Protein AF-T0YTY8-F1 (afdb_monomer)

Radius of gyration: 17.72 Å; Cα contacts (8 Å, |Δi|>4): 320; chains: 1; bounding box: 42×43×44 Å

pLDDT: mean 86.32, std 13.35, range [50.62, 98.44]

Secondary structure (DSSP, 8-state):
--HHHH----EEEEEEEETTEEEEEEEEEETTEEEEEEEEE-SS-EEE---SSBEEEEEEETTEEEEEEE-SS-EEEEEEETTSPPEEEEEESEEEEEEEETTEEEEEEEPPPPSSSPP--SSGGGG-BTTBS--S-EEEEEESSS-EEEEES---

Structure (mmCIF, N/CA/C/O backbone):
data_AF-T0YTY8-F1
#
_entry.id   AF-T0YTY8-F1
#
loop_
_atom_site.group_PDB
_atom_site.id
_atom_site.type_symbol
_atom_site.label_atom_id
_atom_site.label_alt_id
_atom_site.label_comp_id
_atom_site.label_asym_id
_atom_site.label_entity_id
_atom_site.label_seq_id
_atom_site.pdbx_PDB_ins_code
_atom_site.Cartn_x
_atom_site.Cartn_y
_atom_site.Cartn_z
_atom_site.occupancy
_atom_site.B_iso_or_equiv
_atom_site.auth_seq_id
_atom_site.auth_comp_id
_atom_site.auth_asym_id
_atom_site.auth_atom_id
_atom_site.pdbx_PDB_model_num
ATOM 1 N N . MET A 1 1 ? 3.440 27.183 16.408 1.00 56.91 1 MET A N 1
ATOM 2 C CA . MET A 1 1 ? 2.335 26.210 16.304 1.00 56.91 1 MET A CA 1
ATOM 3 C C . MET A 1 1 ? 2.847 24.991 15.576 1.00 56.91 1 MET A C 1
ATOM 5 O O . MET A 1 1 ? 3.436 25.158 14.512 1.00 56.91 1 MET A O 1
ATOM 9 N N . LYS A 1 2 ? 2.688 23.800 16.156 1.00 62.88 2 LYS A N 1
ATOM 10 C CA . LYS A 1 2 ? 2.964 22.548 15.435 1.00 62.88 2 LYS A CA 1
ATOM 11 C C . LYS A 1 2 ? 1.812 22.261 14.468 1.00 62.88 2 LYS A C 1
ATOM 13 O O . LYS A 1 2 ? 0.681 22.652 14.742 1.00 62.88 2 LYS A O 1
ATOM 18 N N . ALA A 1 3 ? 2.085 21.597 13.344 1.00 66.44 3 ALA A N 1
ATOM 19 C CA . ALA A 1 3 ? 1.051 21.286 12.351 1.00 66.44 3 ALA A CA 1
ATOM 20 C C . ALA A 1 3 ? -0.106 20.465 12.957 1.00 66.44 3 ALA A C 1
ATOM 22 O O . ALA A 1 3 ? -1.266 20.731 12.662 1.00 66.44 3 ALA A O 1
ATOM 23 N N . GLU A 1 4 ? 0.216 19.544 13.867 1.00 66.50 4 GLU A N 1
ATOM 24 C CA . GLU A 1 4 ? -0.732 18.728 14.639 1.00 66.50 4 GLU A CA 1
ATOM 25 C C . GLU A 1 4 ? -1.725 19.553 15.486 1.00 66.50 4 GLU A C 1
ATOM 27 O O . GLU A 1 4 ? -2.901 19.211 15.564 1.00 66.50 4 GLU A O 1
ATOM 32 N N . GLU A 1 5 ? -1.286 20.676 16.065 1.00 61.66 5 GLU A N 1
ATOM 33 C CA . GLU A 1 5 ? -2.136 21.569 16.875 1.00 61.66 5 GLU A CA 1
ATOM 34 C C . GLU A 1 5 ? -3.086 22.409 16.008 1.00 61.66 5 GLU A C 1
ATOM 36 O O . GLU A 1 5 ? -4.145 22.827 16.469 1.00 61.66 5 GLU A O 1
ATOM 41 N N . ALA A 1 6 ? -2.706 22.665 14.753 1.00 62.94 6 ALA A N 1
ATOM 42 C CA . ALA A 1 6 ? -3.499 23.441 13.804 1.00 62.94 6 ALA A CA 1
ATOM 43 C C . ALA A 1 6 ? -4.468 22.570 12.982 1.00 62.94 6 ALA A C 1
ATOM 45 O O . ALA A 1 6 ? -5.514 23.056 12.556 1.00 62.94 6 ALA A O 1
ATOM 46 N N . TYR A 1 7 ? -4.132 21.293 12.764 1.00 68.94 7 TYR A N 1
ATOM 47 C CA . TYR A 1 7 ? -4.864 20.370 11.894 1.00 68.94 7 TYR A CA 1
ATOM 48 C C . TYR A 1 7 ? -4.947 18.968 12.521 1.00 68.94 7 TYR A C 1
ATOM 50 O O . TYR A 1 7 ? -4.265 18.035 12.103 1.00 68.94 7 TYR A O 1
ATOM 58 N N . SER 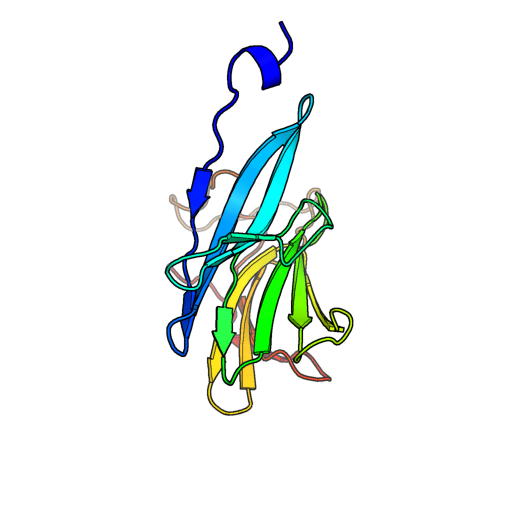A 1 8 ? -5.829 18.793 13.506 1.00 72.94 8 SER A N 1
ATOM 59 C CA . SER A 1 8 ? -6.066 17.518 14.207 1.00 72.94 8 SER A CA 1
ATOM 60 C C . SER A 1 8 ? -7.024 16.558 13.471 1.00 72.94 8 SER A C 1
ATOM 62 O O . SER A 1 8 ? -7.657 15.691 14.077 1.00 72.94 8 SER A O 1
ATOM 64 N N . ILE A 1 9 ? -7.165 16.703 12.149 1.00 86.06 9 ILE A N 1
ATOM 65 C CA . ILE A 1 9 ? -8.141 15.952 11.348 1.00 86.06 9 ILE A CA 1
ATOM 66 C C . ILE A 1 9 ? -7.610 14.547 11.037 1.00 86.06 9 ILE A C 1
ATOM 68 O O . ILE A 1 9 ? -6.476 14.375 10.587 1.00 86.06 9 ILE A O 1
ATOM 72 N N . ARG A 1 10 ? -8.471 13.539 11.212 1.00 92.50 10 ARG A N 1
ATOM 73 C CA . ARG A 1 10 ? -8.249 12.167 10.735 1.00 92.50 10 ARG A CA 1
ATOM 74 C C . ARG A 1 10 ? -9.128 11.917 9.512 1.00 92.50 10 ARG A C 1
ATOM 76 O O . ARG A 1 10 ? -10.332 12.152 9.564 1.00 92.50 10 ARG A O 1
ATOM 83 N N . LEU A 1 11 ? -8.533 11.454 8.416 1.00 94.94 11 LEU A N 1
ATOM 84 C CA . LEU A 1 11 ? -9.211 11.257 7.132 1.00 94.94 11 LEU A CA 1
ATOM 85 C C . LEU A 1 11 ? -9.272 9.774 6.776 1.00 94.94 11 LEU A C 1
ATOM 87 O O . LEU A 1 11 ? -8.231 9.141 6.614 1.00 94.94 11 LEU A O 1
ATOM 91 N N . ALA A 1 12 ? -10.483 9.241 6.620 1.00 96.12 12 ALA A N 1
ATOM 92 C CA . ALA A 1 12 ? -10.713 7.887 6.124 1.00 96.12 12 ALA A CA 1
ATOM 93 C C . ALA A 1 12 ? -10.816 7.879 4.589 1.00 96.12 12 ALA A C 1
ATOM 95 O O . ALA A 1 12 ? -11.475 8.732 3.994 1.00 96.12 12 ALA A O 1
ATOM 96 N N . SER A 1 13 ? -10.164 6.917 3.939 1.00 96.75 13 SER A N 1
ATOM 97 C CA . SER A 1 13 ? -10.111 6.794 2.479 1.00 96.75 13 SER A CA 1
ATOM 98 C C . SER A 1 13 ? -9.853 5.348 2.037 1.00 96.75 13 SER A C 1
ATOM 100 O O . SER A 1 13 ? -9.597 4.477 2.864 1.00 96.75 13 SER A O 1
ATOM 102 N N . GLU A 1 14 ? -9.915 5.092 0.725 1.00 94.75 14 GLU A N 1
ATOM 103 C CA . GLU A 1 14 ? -9.505 3.813 0.114 1.00 94.75 14 GLU A CA 1
ATOM 104 C C . GLU A 1 14 ? -10.233 2.585 0.692 1.00 94.75 14 GLU A C 1
ATOM 106 O O . GLU A 1 14 ? -9.617 1.602 1.090 1.00 94.75 14 GLU A O 1
ATOM 111 N N . VAL A 1 15 ? -11.566 2.650 0.736 1.00 95.94 15 VAL A N 1
ATOM 112 C CA . VAL A 1 15 ? -12.412 1.597 1.312 1.00 95.94 15 VAL A CA 1
ATOM 113 C C . VAL A 1 15 ? -12.407 0.326 0.450 1.00 95.94 15 VAL A C 1
ATOM 115 O O . VAL A 1 15 ? -12.608 0.376 -0.765 1.00 95.94 15 VAL A O 1
ATOM 118 N N . SER A 1 16 ? -12.262 -0.826 1.101 1.00 95.25 16 SER A N 1
ATOM 119 C CA . SER A 1 16 ? -12.478 -2.170 0.561 1.00 95.25 16 SER A CA 1
ATOM 120 C C . SER A 1 16 ? -13.435 -2.929 1.475 1.00 95.25 16 SER A C 1
ATOM 122 O O . SER A 1 16 ? -13.298 -2.868 2.691 1.00 95.25 16 SER A O 1
ATOM 124 N N . VAL A 1 17 ? -14.387 -3.670 0.908 1.00 94.75 17 VAL A N 1
ATOM 125 C CA . VAL A 1 17 ? -15.397 -4.412 1.681 1.00 94.75 17 VAL A CA 1
ATOM 126 C C . VAL A 1 17 ? -15.404 -5.873 1.252 1.00 94.75 17 VAL A C 1
ATOM 128 O O . VAL A 1 17 ? -15.440 -6.153 0.056 1.00 94.75 17 VAL A O 1
ATOM 131 N N . GLU A 1 18 ? -15.395 -6.790 2.216 1.00 92.50 18 GLU A N 1
ATOM 132 C CA . GLU A 1 18 ? -15.585 -8.227 1.989 1.00 92.50 18 GLU A CA 1
ATOM 133 C C . GLU A 1 18 ? -16.289 -8.846 3.207 1.00 92.50 18 GLU A C 1
ATOM 135 O O . GLU A 1 18 ? -15.962 -8.518 4.344 1.00 92.50 18 GLU A O 1
ATOM 140 N N . ASN A 1 19 ? -17.275 -9.723 2.984 1.00 90.75 19 ASN A N 1
ATOM 141 C CA . ASN A 1 19 ? -17.979 -10.470 4.042 1.00 90.75 19 ASN A CA 1
ATOM 142 C C . ASN A 1 19 ? -18.519 -9.610 5.207 1.00 90.75 19 ASN A C 1
ATOM 144 O O . ASN A 1 19 ? -18.470 -10.014 6.365 1.00 90.75 19 ASN A O 1
ATOM 148 N N . GLY A 1 20 ? -19.027 -8.409 4.909 1.00 91.62 20 GLY A N 1
ATOM 149 C CA . GLY A 1 20 ? -19.572 -7.491 5.919 1.00 91.62 20 GLY A CA 1
ATOM 150 C C . GLY A 1 20 ? -18.521 -6.726 6.732 1.00 91.62 20 GLY A C 1
ATOM 151 O O . GLY A 1 20 ? -18.889 -5.941 7.600 1.00 91.62 20 GLY A O 1
ATOM 152 N N . LEU A 1 21 ? -17.232 -6.905 6.434 1.00 94.69 21 LEU A N 1
ATOM 153 C CA . LEU A 1 21 ? -16.132 -6.153 7.029 1.00 94.69 21 LEU A CA 1
ATOM 154 C C . LEU A 1 21 ? -15.657 -5.073 6.054 1.00 94.69 21 LEU A C 1
ATOM 156 O O . LEU A 1 21 ? -15.340 -5.360 4.897 1.00 94.69 21 LEU A O 1
ATOM 160 N N . ALA A 1 22 ? -15.579 -3.834 6.530 1.00 96.62 22 ALA A N 1
ATOM 161 C CA . ALA A 1 22 ? -14.982 -2.722 5.804 1.00 96.62 22 ALA A CA 1
ATOM 162 C C . ALA A 1 22 ? -13.544 -2.504 6.277 1.00 96.62 22 ALA A C 1
ATOM 164 O O . ALA A 1 22 ? -13.281 -2.436 7.473 1.00 96.62 22 ALA A O 1
ATOM 165 N N . TYR A 1 23 ? -12.627 -2.355 5.330 1.00 97.31 23 TYR A N 1
ATOM 166 C CA . TYR A 1 23 ? -11.229 -2.019 5.553 1.00 97.31 23 TYR A CA 1
ATOM 167 C C . TYR A 1 23 ? -10.932 -0.704 4.851 1.00 97.31 23 TYR A C 1
ATOM 169 O O . TYR A 1 23 ? -11.344 -0.507 3.710 1.00 97.31 23 TYR A O 1
ATOM 177 N N . TYR A 1 24 ? -10.233 0.204 5.514 1.00 98.12 24 TYR A N 1
ATOM 178 C CA . TYR A 1 24 ? -9.950 1.533 4.974 1.00 98.12 24 TYR A CA 1
ATOM 179 C C . TYR A 1 24 ? -8.677 2.101 5.575 1.00 98.12 24 TYR A C 1
ATOM 181 O O . TYR A 1 24 ? -8.226 1.689 6.644 1.00 98.12 24 TYR A O 1
ATOM 189 N N . THR A 1 25 ? -8.095 3.064 4.877 1.00 98.44 25 THR A N 1
ATOM 190 C CA . THR A 1 25 ? -6.927 3.795 5.349 1.00 98.44 25 THR A CA 1
ATOM 191 C C . THR A 1 25 ? -7.373 5.030 6.106 1.00 98.44 25 THR A C 1
ATOM 193 O O . THR A 1 25 ? -8.116 5.851 5.570 1.00 98.44 25 THR A O 1
ATOM 196 N N . VAL A 1 26 ? -6.886 5.184 7.334 1.00 97.94 26 VAL A N 1
ATOM 197 C CA . VAL A 1 26 ? -6.998 6.426 8.100 1.00 97.94 26 VAL A CA 1
ATOM 198 C C . VAL A 1 26 ? -5.660 7.142 8.046 1.00 97.94 26 VAL A C 1
ATOM 200 O O . VAL A 1 26 ? -4.644 6.552 8.403 1.00 97.94 26 VAL A O 1
ATOM 203 N N . THR A 1 27 ? -5.672 8.409 7.644 1.00 97.31 27 THR A N 1
ATOM 204 C CA . THR A 1 27 ? -4.496 9.284 7.573 1.00 97.31 27 THR A CA 1
ATOM 205 C C . THR A 1 27 ? -4.628 10.418 8.586 1.00 97.31 27 THR A C 1
ATOM 207 O O . THR A 1 27 ? -5.712 10.980 8.744 1.00 97.31 27 THR A O 1
ATOM 210 N N . TRP A 1 28 ? -3.543 10.755 9.280 1.00 94.75 28 TRP A N 1
ATOM 211 C CA . TRP A 1 28 ? -3.484 11.837 10.268 1.00 94.75 28 TRP A CA 1
ATOM 212 C C . TRP A 1 28 ? -2.107 12.508 10.270 1.00 94.75 28 TRP A C 1
ATOM 214 O O . TRP A 1 28 ? -1.170 12.014 9.643 1.00 94.75 28 TRP A O 1
ATOM 224 N N . ILE A 1 29 ? -1.989 13.642 10.958 1.00 92.06 29 ILE A N 1
ATOM 225 C CA . ILE A 1 29 ? -0.711 14.325 11.185 1.00 92.06 29 ILE A CA 1
ATOM 226 C C . ILE A 1 29 ? -0.202 13.932 12.570 1.00 92.06 29 ILE A C 1
ATOM 228 O O . ILE A 1 29 ? -0.944 14.006 13.544 1.00 92.06 29 ILE A O 1
ATOM 232 N N . GLU A 1 30 ? 1.059 13.522 12.648 1.00 89.81 30 GLU A N 1
ATOM 233 C CA . GLU A 1 30 ? 1.767 13.262 13.902 1.00 89.81 30 GLU A CA 1
ATOM 234 C C . GLU A 1 30 ? 3.079 14.053 13.873 1.00 89.81 30 GLU A C 1
ATOM 236 O O . GLU A 1 30 ? 3.930 13.852 12.998 1.00 89.81 30 GLU A O 1
ATOM 241 N N . GLY A 1 31 ? 3.223 15.027 14.774 1.00 88.00 31 GLY A N 1
ATOM 242 C CA . GLY A 1 31 ? 4.295 16.013 14.704 1.00 88.00 31 GLY A CA 1
ATOM 243 C C . GLY A 1 31 ? 4.226 16.855 13.424 1.00 88.00 31 GLY A C 1
ATOM 244 O O . GLY A 1 31 ? 3.405 17.765 13.312 1.00 88.00 31 GLY A O 1
ATOM 245 N N . ASN A 1 32 ? 5.123 16.567 12.475 1.00 87.44 32 ASN A N 1
ATOM 246 C CA . ASN A 1 32 ? 5.242 17.262 11.185 1.00 87.44 32 ASN A CA 1
ATOM 247 C C . ASN A 1 32 ? 5.127 16.309 9.979 1.00 87.44 32 ASN A C 1
ATOM 249 O O . ASN A 1 32 ? 5.452 16.703 8.858 1.00 87.44 32 ASN A O 1
ATOM 253 N N . GLU A 1 33 ? 4.704 15.059 10.186 1.00 89.62 33 GLU A N 1
ATOM 254 C CA . GLU A 1 33 ? 4.587 14.064 9.118 1.00 89.62 33 GLU A CA 1
ATOM 255 C C . GLU A 1 33 ? 3.165 13.507 9.017 1.00 89.62 33 GLU A C 1
ATOM 257 O O . GLU A 1 33 ? 2.440 13.394 10.007 1.00 89.62 33 GLU A O 1
ATOM 262 N N . TYR A 1 34 ? 2.773 13.135 7.797 1.00 92.06 34 TYR A N 1
ATOM 263 C CA . TYR A 1 34 ? 1.557 12.361 7.577 1.00 92.06 34 TYR A CA 1
ATOM 264 C C . TYR A 1 34 ? 1.803 10.893 7.921 1.00 92.06 34 TYR A C 1
ATOM 266 O O . TYR A 1 34 ? 2.683 10.238 7.352 1.00 92.06 34 TYR A O 1
ATOM 274 N N . ARG A 1 35 ? 0.964 10.372 8.809 1.00 95.94 35 ARG A N 1
ATOM 275 C CA . ARG A 1 35 ? 0.875 8.963 9.175 1.00 95.94 35 ARG A CA 1
ATOM 276 C C . ARG A 1 35 ? -0.377 8.351 8.584 1.00 95.94 35 ARG A C 1
ATOM 278 O O . ARG A 1 35 ? -1.384 9.033 8.406 1.00 95.94 35 ARG A O 1
ATOM 285 N N . SER A 1 36 ? -0.320 7.062 8.300 1.00 97.81 36 SER A N 1
ATOM 286 C CA . SER A 1 36 ? -1.473 6.307 7.831 1.00 97.81 36 SER A CA 1
ATOM 287 C C . SER A 1 36 ? -1.450 4.875 8.337 1.00 97.81 36 SER A C 1
ATOM 289 O O . SER A 1 36 ? -0.389 4.271 8.476 1.00 97.81 36 SER A O 1
ATOM 291 N N . SER A 1 37 ? -2.629 4.328 8.613 1.00 98.25 37 SER A N 1
ATOM 292 C CA . SER A 1 37 ? -2.796 2.914 8.940 1.00 98.25 37 SER A CA 1
ATOM 293 C C . SER A 1 37 ? -4.140 2.393 8.477 1.00 98.25 37 SER A C 1
ATOM 295 O O . SER A 1 37 ? -5.072 3.155 8.218 1.00 98.25 37 SER A O 1
ATOM 297 N N . ILE A 1 38 ? -4.232 1.073 8.389 1.00 98.06 38 ILE A N 1
ATOM 298 C CA . ILE A 1 38 ? -5.436 0.378 7.967 1.00 98.06 38 ILE A CA 1
ATOM 299 C C . ILE A 1 38 ? -6.270 0.057 9.195 1.00 98.06 38 ILE A C 1
ATOM 301 O O . ILE A 1 38 ? -5.767 -0.475 10.187 1.00 98.06 38 ILE A O 1
ATOM 305 N N . PHE A 1 39 ? -7.551 0.373 9.099 1.00 97.62 39 PHE A N 1
ATOM 306 C CA . PHE A 1 39 ? -8.563 0.064 10.090 1.00 97.62 39 PHE A CA 1
ATOM 307 C C . PHE A 1 39 ? -9.576 -0.910 9.498 1.00 97.62 39 PHE A C 1
ATOM 309 O O . PHE A 1 39 ? -9.774 -0.947 8.281 1.00 97.62 39 PHE A O 1
ATOM 316 N N . ARG A 1 40 ? -10.195 -1.700 10.373 1.00 96.25 40 ARG A N 1
ATOM 317 C CA . ARG A 1 40 ? -11.298 -2.609 10.070 1.00 96.25 40 ARG A CA 1
ATOM 318 C C . ARG A 1 40 ? -12.523 -2.203 10.878 1.00 96.25 40 ARG A C 1
ATOM 320 O O . ARG A 1 40 ? -12.402 -1.881 12.057 1.00 96.25 40 ARG A O 1
ATOM 327 N N . PHE A 1 41 ? -13.690 -2.268 10.250 1.00 96.94 41 PHE A N 1
ATOM 328 C CA . PHE A 1 41 ? -14.985 -1.990 10.858 1.00 96.94 41 PHE A CA 1
ATOM 329 C C . PHE A 1 41 ? -16.003 -3.070 10.483 1.00 96.94 41 PHE A C 1
ATOM 331 O O . PHE A 1 41 ? -16.144 -3.411 9.309 1.00 96.94 41 PHE A O 1
ATOM 338 N N . ASP A 1 42 ? -16.720 -3.590 11.477 1.00 95.31 42 ASP A N 1
ATOM 339 C CA . ASP A 1 42 ? -17.725 -4.657 11.323 1.00 95.31 42 ASP A CA 1
ATOM 340 C C . ASP A 1 42 ? -19.183 -4.159 11.407 1.00 95.31 42 ASP A C 1
ATOM 342 O O . ASP A 1 42 ? -20.117 -4.953 11.513 1.00 95.31 42 ASP A O 1
ATOM 346 N N . GLY A 1 43 ? -19.395 -2.839 11.405 1.00 93.88 43 GLY A N 1
ATOM 347 C CA . GLY A 1 43 ? -20.703 -2.223 11.649 1.00 93.88 43 GLY A CA 1
ATOM 348 C C . GLY A 1 43 ? -20.938 -1.806 13.103 1.00 93.88 43 GLY A C 1
ATOM 349 O O . GLY A 1 43 ? -21.883 -1.064 13.369 1.00 93.88 43 GLY A O 1
ATOM 350 N N . LYS A 1 44 ? -20.093 -2.241 14.046 1.00 95.56 44 LYS A N 1
ATOM 351 C CA . LYS A 1 44 ? -20.217 -1.930 15.480 1.00 95.56 44 LYS A CA 1
ATOM 352 C C . LYS A 1 44 ? -18.913 -1.444 16.099 1.00 95.56 44 LYS A C 1
ATOM 354 O O . LYS A 1 44 ? -18.931 -0.498 16.883 1.00 95.56 44 LYS A O 1
ATOM 359 N N . LYS A 1 45 ? -17.797 -2.090 15.773 1.00 96.00 45 LYS A N 1
ATOM 360 C CA . LYS A 1 45 ? -16.483 -1.841 16.356 1.00 96.00 45 LYS A CA 1
ATOM 361 C C . LYS A 1 45 ? -15.467 -1.540 15.264 1.00 96.00 45 LYS A C 1
ATOM 363 O O . LYS A 1 45 ? -15.380 -2.246 14.264 1.00 96.00 45 LYS A O 1
ATOM 368 N N . GLU A 1 46 ? -14.687 -0.491 15.497 1.00 95.88 46 GLU A N 1
ATOM 369 C CA . GLU A 1 46 ? -13.498 -0.157 14.720 1.00 95.88 46 GLU A CA 1
ATOM 370 C C . GLU A 1 46 ? -12.249 -0.692 15.433 1.00 95.88 46 GLU A C 1
ATOM 372 O O . GLU A 1 46 ? -12.130 -0.622 16.660 1.00 95.88 46 GLU A O 1
ATOM 377 N N . GLU A 1 47 ? -11.298 -1.206 14.664 1.00 95.62 47 GLU A N 1
ATOM 378 C CA . GLU A 1 47 ? -9.991 -1.620 15.162 1.00 95.62 47 GLU A CA 1
ATOM 379 C C . GLU A 1 47 ? -8.877 -1.297 14.163 1.00 95.62 47 GLU A C 1
ATOM 381 O O . GLU A 1 47 ? -9.074 -1.305 12.947 1.00 95.62 47 GLU A O 1
ATOM 386 N N . ARG A 1 48 ? -7.682 -1.017 14.686 1.00 96.06 48 ARG A N 1
ATOM 387 C CA . ARG A 1 48 ? -6.480 -0.801 13.878 1.00 96.06 48 ARG A CA 1
ATOM 388 C C . ARG A 1 48 ? -5.850 -2.149 13.534 1.00 96.06 48 ARG A C 1
ATOM 390 O O . ARG A 1 48 ? -5.592 -2.944 14.431 1.00 96.06 48 ARG A O 1
ATOM 397 N N . VAL A 1 49 ? -5.581 -2.374 12.251 1.00 95.25 49 VAL A N 1
ATOM 398 C CA . VAL A 1 49 ? -5.022 -3.630 11.724 1.00 95.25 49 VAL A CA 1
ATOM 399 C C . VAL A 1 49 ? -3.516 -3.524 11.490 1.00 95.25 49 VAL A C 1
ATOM 401 O O . VAL A 1 49 ? -2.784 -4.474 11.747 1.00 95.25 49 VAL A O 1
ATOM 404 N N . THR A 1 50 ? -3.033 -2.370 11.021 1.00 96.25 50 THR A N 1
ATOM 405 C CA . THR A 1 50 ? -1.602 -2.141 10.761 1.00 96.25 50 THR A CA 1
ATOM 406 C C . THR A 1 50 ? -1.030 -1.071 11.679 1.00 96.25 50 THR A C 1
ATOM 408 O O . THR A 1 50 ? -1.717 -0.116 12.040 1.00 96.25 50 THR A O 1
ATOM 411 N N . PHE A 1 51 ? 0.244 -1.212 12.050 1.00 94.94 51 PHE A N 1
ATOM 412 C CA . PHE A 1 51 ? 0.877 -0.378 13.079 1.00 94.94 51 PHE A CA 1
ATOM 413 C C . PHE A 1 51 ? 2.167 0.322 12.627 1.00 94.94 51 PHE A C 1
ATOM 415 O O . PHE A 1 51 ? 2.760 1.039 13.427 1.00 94.94 51 PHE A O 1
ATOM 422 N N . GLY A 1 52 ? 2.595 0.165 11.370 1.00 94.25 52 GLY A N 1
ATOM 423 C CA . GLY A 1 52 ? 3.832 0.783 10.871 1.00 94.25 52 GLY A CA 1
ATOM 424 C C . GLY A 1 52 ? 3.716 2.291 10.611 1.00 94.25 52 GLY A C 1
ATOM 425 O O . GLY A 1 52 ? 4.727 2.989 10.594 1.00 94.25 52 GLY A O 1
ATOM 426 N N . GLY A 1 53 ? 2.495 2.820 10.468 1.00 96.19 53 GLY A N 1
ATOM 427 C CA . GLY A 1 53 ? 2.239 4.257 10.349 1.00 96.19 53 GLY A CA 1
ATOM 428 C C . GLY A 1 53 ? 2.443 4.825 8.943 1.00 96.19 53 GLY A C 1
ATOM 429 O O . GLY A 1 53 ? 2.362 6.044 8.775 1.00 96.19 53 GLY A O 1
ATOM 430 N N . HIS A 1 54 ? 2.666 3.970 7.943 1.00 97.44 54 HIS A N 1
ATOM 431 C CA . HIS A 1 54 ? 2.734 4.341 6.531 1.00 97.44 54 HIS A CA 1
ATOM 432 C C . HIS A 1 54 ? 2.101 3.251 5.660 1.00 97.44 54 HIS A C 1
ATOM 434 O O . HIS A 1 54 ? 2.766 2.648 4.817 1.00 97.44 54 HIS A O 1
ATOM 440 N N . GLU A 1 55 ? 0.816 2.966 5.879 1.00 97.94 55 GLU A N 1
ATOM 441 C CA . GLU A 1 55 ? 0.075 1.948 5.129 1.00 97.94 55 GLU A CA 1
ATOM 442 C C . GLU A 1 55 ? -1.135 2.513 4.387 1.00 97.94 55 GLU A C 1
ATOM 444 O O . GLU A 1 55 ? -1.885 3.335 4.911 1.00 97.94 55 GLU A O 1
ATOM 449 N N . LYS A 1 56 ? -1.369 2.020 3.170 1.00 97.62 56 LYS A N 1
ATOM 450 C CA . LYS A 1 56 ? -2.456 2.469 2.298 1.00 97.62 56 LYS A CA 1
ATOM 451 C C . LYS A 1 56 ? -2.992 1.365 1.388 1.00 97.62 56 LYS A C 1
ATOM 453 O O . LYS A 1 56 ? -2.412 0.281 1.296 1.00 97.62 56 LYS A O 1
ATOM 458 N N . LYS A 1 57 ? -4.069 1.672 0.664 1.00 96.94 57 LYS A N 1
ATOM 459 C CA . LYS A 1 57 ? -4.713 0.825 -0.353 1.00 96.94 57 LYS A CA 1
ATOM 460 C C . LYS A 1 57 ? -5.059 -0.584 0.144 1.00 96.94 57 LYS A C 1
ATOM 462 O O . LYS A 1 57 ? -4.612 -1.555 -0.474 1.00 96.94 57 LYS A O 1
ATOM 467 N N . PRO A 1 58 ? -5.841 -0.726 1.230 1.00 97.31 58 PRO A N 1
ATOM 468 C CA . PRO A 1 58 ? -6.311 -2.033 1.649 1.00 97.31 58 PRO A CA 1
ATOM 469 C C . PRO A 1 58 ? -7.172 -2.659 0.550 1.00 97.31 58 PRO A C 1
ATOM 471 O O . PRO A 1 58 ? -8.024 -2.013 -0.062 1.00 97.31 58 PRO A O 1
ATOM 474 N N . LYS A 1 59 ? -6.955 -3.947 0.320 1.00 96.00 59 LYS A N 1
ATOM 475 C CA . LYS A 1 59 ? -7.767 -4.801 -0.539 1.00 96.00 59 LYS A CA 1
ATOM 476 C C . LYS A 1 59 ? -7.928 -6.129 0.162 1.00 96.00 59 LYS A C 1
ATOM 478 O O . LYS A 1 59 ? -6.941 -6.813 0.404 1.00 96.00 59 LYS A O 1
ATOM 483 N N . VAL A 1 60 ? -9.162 -6.496 0.461 1.00 93.75 60 VAL A N 1
ATOM 484 C CA . VAL A 1 60 ? -9.456 -7.827 0.990 1.00 93.75 60 VAL A CA 1
ATOM 485 C C . VAL A 1 60 ? -9.888 -8.707 -0.162 1.00 93.75 60 VAL A C 1
ATOM 487 O O . VAL A 1 60 ? -10.713 -8.282 -0.975 1.00 93.75 60 VAL A O 1
ATOM 490 N N . ILE A 1 61 ? -9.257 -9.870 -0.278 1.00 91.19 61 ILE A N 1
ATOM 491 C CA . ILE A 1 61 ? -9.571 -10.852 -1.308 1.00 91.19 61 ILE A CA 1
ATOM 492 C C . ILE A 1 61 ? -9.436 -12.238 -0.688 1.00 91.19 61 ILE A C 1
ATOM 494 O O . ILE A 1 61 ? -8.362 -12.588 -0.195 1.00 91.19 61 ILE A O 1
ATOM 498 N N . ASN A 1 62 ? -10.512 -13.023 -0.723 1.00 89.44 62 ASN A N 1
ATOM 499 C CA . ASN A 1 62 ? -10.557 -14.385 -0.184 1.00 89.44 62 ASN A CA 1
ATOM 500 C C . ASN A 1 62 ? -10.109 -14.446 1.291 1.00 89.44 62 ASN A C 1
ATOM 502 O O . ASN A 1 62 ? -9.341 -15.323 1.685 1.00 89.44 62 ASN A O 1
ATOM 506 N N . GLY A 1 63 ? -10.533 -13.474 2.105 1.00 90.38 63 GLY A N 1
ATOM 507 C CA . GLY A 1 63 ? -10.191 -13.382 3.526 1.00 90.38 63 GLY A CA 1
ATOM 508 C C . GLY A 1 63 ? -8.761 -12.920 3.829 1.00 90.38 63 GLY A C 1
ATOM 509 O O . GLY A 1 63 ? -8.405 -12.796 4.999 1.00 90.38 63 GLY A O 1
ATOM 510 N N . SER A 1 64 ? -7.948 -12.638 2.807 1.00 94.25 64 SER A N 1
ATOM 511 C CA . SER A 1 64 ? -6.585 -12.123 2.966 1.00 94.25 64 SER A CA 1
ATOM 512 C C . SER A 1 64 ? -6.553 -10.615 2.743 1.00 94.25 64 SER A C 1
ATOM 514 O O . SER A 1 64 ? -7.132 -10.111 1.778 1.00 94.25 64 SER A O 1
ATOM 516 N N . LEU A 1 65 ? -5.863 -9.883 3.620 1.00 95.62 65 LEU A N 1
ATOM 517 C CA . LEU A 1 65 ? -5.702 -8.434 3.502 1.00 95.62 65 LEU A CA 1
ATOM 518 C C . LEU A 1 65 ? -4.403 -8.110 2.768 1.00 95.62 65 LEU A C 1
ATOM 520 O O . LEU A 1 65 ? -3.313 -8.294 3.302 1.00 95.62 65 LEU A O 1
ATOM 524 N N . TYR A 1 66 ? -4.531 -7.548 1.576 1.00 97.06 66 TYR A N 1
ATOM 525 C CA . TYR A 1 66 ? -3.441 -6.970 0.806 1.00 97.06 66 TYR A CA 1
ATOM 526 C C . TYR A 1 66 ? -3.364 -5.470 1.050 1.00 97.06 66 TYR A C 1
ATOM 528 O O . TYR A 1 66 ? -4.394 -4.796 1.127 1.00 97.06 66 TYR A O 1
ATOM 536 N N . PHE A 1 67 ? -2.155 -4.926 1.131 1.00 97.62 67 PHE A N 1
ATOM 537 C CA . PHE A 1 67 ? -1.957 -3.492 1.319 1.00 97.62 67 PHE A CA 1
ATOM 538 C C . PHE A 1 67 ? -0.558 -3.037 0.925 1.00 97.62 67 PHE A C 1
ATOM 540 O O . PHE A 1 67 ? 0.353 -3.844 0.760 1.00 97.62 67 PHE A O 1
ATOM 547 N N . ILE A 1 68 ? -0.376 -1.726 0.800 1.00 98.12 68 ILE A N 1
ATOM 548 C CA . ILE A 1 68 ? 0.918 -1.121 0.497 1.00 98.12 68 ILE A CA 1
ATOM 549 C C . ILE A 1 68 ? 1.460 -0.449 1.752 1.00 98.12 68 ILE A C 1
ATOM 551 O O . ILE A 1 68 ? 0.799 0.424 2.307 1.00 98.12 68 ILE A O 1
ATOM 555 N N . SER A 1 69 ? 2.678 -0.803 2.152 1.00 98.00 69 SER A N 1
ATOM 556 C CA . SER A 1 69 ? 3.489 0.006 3.065 1.00 98.00 69 SER A CA 1
ATOM 557 C C . SER A 1 69 ? 4.466 0.856 2.258 1.00 98.00 69 SER A C 1
ATOM 559 O O . SER A 1 69 ? 4.950 0.410 1.216 1.00 98.00 69 SER A O 1
ATOM 561 N N . TYR A 1 70 ? 4.739 2.084 2.688 1.00 97.12 70 TYR A N 1
ATOM 562 C CA . TYR A 1 70 ? 5.571 3.008 1.923 1.00 97.12 70 TYR A CA 1
ATOM 563 C C . TYR A 1 70 ? 6.609 3.735 2.774 1.00 97.12 70 TYR A C 1
ATOM 565 O O . TYR A 1 70 ? 6.404 4.046 3.942 1.00 97.12 70 TYR A O 1
ATOM 573 N N . THR A 1 71 ? 7.724 4.060 2.132 1.00 95.44 71 THR A N 1
ATOM 574 C CA . THR A 1 71 ? 8.743 4.986 2.623 1.00 95.44 71 THR A CA 1
ATOM 575 C C . THR A 1 71 ? 8.900 6.133 1.623 1.00 95.44 71 THR A C 1
ATOM 577 O O . THR A 1 71 ? 8.206 6.209 0.607 1.00 95.44 71 THR A O 1
ATOM 580 N N . LYS A 1 72 ? 9.843 7.049 1.872 1.00 89.50 72 LYS A N 1
ATOM 581 C CA . LYS A 1 72 ? 10.209 8.082 0.885 1.00 89.50 72 LYS A CA 1
ATOM 582 C C . LYS A 1 72 ? 10.828 7.471 -0.380 1.00 89.50 72 LYS A C 1
ATOM 584 O O . LYS A 1 72 ? 10.793 8.082 -1.454 1.00 89.50 72 LYS A O 1
ATOM 589 N N . GLU A 1 73 ? 11.399 6.273 -0.276 1.00 91.62 73 GLU A N 1
ATOM 590 C CA . GLU A 1 73 ? 12.186 5.660 -1.341 1.00 91.62 73 GLU A CA 1
ATOM 591 C C . GLU A 1 73 ? 11.450 4.572 -2.103 1.00 91.62 73 GLU A C 1
ATOM 593 O O . GLU A 1 73 ? 11.638 4.504 -3.315 1.00 91.62 73 GLU A O 1
ATOM 598 N N . GLU A 1 74 ? 10.594 3.797 -1.446 1.00 95.56 74 GLU A N 1
ATOM 599 C CA . GLU A 1 74 ? 9.940 2.631 -2.035 1.00 95.56 74 GLU A CA 1
ATOM 600 C C . GLU A 1 74 ? 8.552 2.363 -1.447 1.00 95.56 74 GLU A C 1
ATOM 602 O O . GLU A 1 74 ? 8.213 2.797 -0.347 1.00 95.56 74 GLU A O 1
ATOM 607 N N . GLU A 1 75 ? 7.766 1.600 -2.193 1.00 97.69 75 GLU A N 1
ATOM 608 C CA . GLU A 1 75 ? 6.477 1.051 -1.805 1.00 97.69 75 GLU A CA 1
ATOM 609 C C . GLU A 1 75 ? 6.548 -0.473 -1.874 1.00 97.69 75 GLU A C 1
ATOM 611 O O . GLU A 1 75 ? 7.062 -1.047 -2.835 1.00 97.69 75 GLU A O 1
ATOM 616 N N . THR A 1 76 ? 6.014 -1.132 -0.851 1.00 97.69 76 THR A N 1
ATOM 617 C CA . THR A 1 76 ? 6.018 -2.585 -0.714 1.00 97.69 76 THR A CA 1
ATOM 618 C C . THR A 1 76 ? 4.596 -3.096 -0.549 1.00 97.69 76 THR A C 1
ATOM 620 O O . THR A 1 76 ? 3.873 -2.666 0.346 1.00 97.69 76 THR A O 1
ATOM 623 N N . LEU A 1 77 ? 4.201 -4.029 -1.410 1.00 97.50 77 LEU A N 1
ATOM 624 C CA . LEU A 1 77 ? 2.946 -4.761 -1.326 1.00 97.50 77 LEU A CA 1
ATOM 625 C C . LEU A 1 77 ? 3.100 -5.936 -0.355 1.00 97.50 77 LEU A C 1
ATOM 627 O O . LEU A 1 77 ? 3.968 -6.797 -0.533 1.00 97.50 77 LEU A O 1
ATOM 631 N N . TYR A 1 78 ? 2.230 -5.963 0.645 1.00 97.19 78 TYR A N 1
ATOM 632 C CA . TYR A 1 78 ? 2.136 -6.985 1.679 1.00 97.19 78 TYR A CA 1
ATOM 633 C C . TYR A 1 78 ? 0.812 -7.737 1.590 1.00 97.19 78 TYR A C 1
ATOM 635 O O . TYR A 1 78 ? -0.168 -7.231 1.039 1.00 97.19 78 TYR A O 1
ATOM 643 N N . VAL A 1 79 ? 0.793 -8.928 2.185 1.00 96.06 79 VAL A N 1
ATOM 644 C CA . VAL A 1 79 ? -0.419 -9.691 2.488 1.00 96.06 79 VAL A CA 1
ATOM 645 C C . VAL A 1 79 ? -0.412 -10.142 3.949 1.00 96.06 79 VAL A C 1
ATOM 647 O O . VAL A 1 79 ? 0.634 -10.523 4.472 1.00 96.06 79 VAL A O 1
ATOM 650 N N . ILE A 1 80 ? -1.569 -10.087 4.604 1.00 95.44 80 ILE A N 1
ATOM 651 C CA . ILE A 1 80 ? -1.834 -10.694 5.913 1.00 95.44 80 ILE A CA 1
ATOM 652 C C . ILE A 1 80 ? -2.889 -11.783 5.721 1.00 95.44 80 ILE A C 1
ATOM 654 O O . ILE A 1 80 ? -3.959 -11.523 5.163 1.00 95.44 80 ILE A O 1
ATOM 658 N N . GLU A 1 81 ? -2.586 -12.985 6.203 1.00 93.00 81 GLU A N 1
ATOM 659 C CA . GLU A 1 81 ? -3.433 -14.172 6.106 1.00 93.00 81 GLU A CA 1
ATOM 660 C C . GLU A 1 81 ? -3.842 -14.587 7.534 1.00 93.00 81 GLU A C 1
ATOM 662 O O . GLU A 1 81 ? -3.053 -15.128 8.309 1.00 93.00 81 GLU A O 1
ATOM 667 N N . GLY A 1 82 ? -5.084 -14.293 7.930 1.00 85.19 82 GLY A N 1
ATOM 668 C CA . GLY A 1 82 ? -5.561 -14.572 9.289 1.00 85.19 82 GLY A CA 1
ATOM 669 C C . GLY A 1 82 ? -4.814 -13.768 10.364 1.00 85.19 82 GLY A C 1
ATOM 670 O O . GLY A 1 82 ? -4.798 -12.542 10.318 1.00 85.19 82 GLY A O 1
ATOM 671 N N . MET A 1 83 ? -4.231 -14.461 11.350 1.00 79.69 83 MET A N 1
ATOM 672 C CA . MET A 1 83 ? -3.476 -13.864 12.469 1.00 79.69 83 MET A CA 1
ATOM 673 C C . MET A 1 83 ? -1.952 -13.914 12.251 1.00 79.69 83 MET A C 1
ATOM 675 O O . MET A 1 83 ? -1.188 -13.817 13.211 1.00 79.69 83 MET A O 1
ATOM 679 N N . SER A 1 84 ? -1.498 -14.133 11.013 1.00 87.25 84 SER A N 1
ATOM 680 C CA . SER A 1 84 ? -0.073 -14.198 10.690 1.00 87.25 84 SER A CA 1
ATOM 681 C C . SER A 1 84 ? 0.580 -12.816 10.667 1.00 87.25 84 SER A C 1
ATOM 683 O O . SER A 1 84 ? -0.078 -11.789 10.487 1.00 87.25 84 SER A O 1
ATOM 685 N N . GLU A 1 85 ? 1.909 -12.794 10.747 1.00 91.12 85 GLU A N 1
ATOM 686 C CA . GLU A 1 85 ? 2.663 -11.589 10.410 1.00 91.12 85 GLU A CA 1
ATOM 687 C C . GLU A 1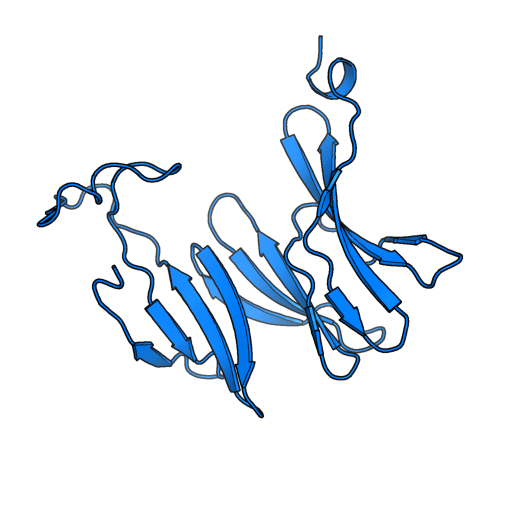 85 ? 2.484 -11.218 8.922 1.00 91.12 85 GLU A C 1
ATOM 689 O O . GLU A 1 85 ? 2.246 -12.103 8.086 1.00 91.12 85 GLU A O 1
ATOM 694 N N . PRO A 1 86 ? 2.601 -9.924 8.561 1.00 95.31 86 PRO A N 1
ATOM 695 C CA . PRO A 1 86 ? 2.543 -9.492 7.171 1.00 95.31 86 PRO A CA 1
ATOM 696 C C . PRO A 1 86 ? 3.678 -10.093 6.334 1.00 95.31 86 PRO A C 1
ATOM 698 O O . PRO A 1 86 ? 4.861 -9.897 6.615 1.00 95.31 86 PRO A O 1
ATOM 701 N N . ARG A 1 87 ? 3.328 -10.754 5.231 1.00 95.56 87 ARG A N 1
ATOM 702 C CA . ARG A 1 87 ? 4.282 -11.308 4.268 1.00 95.56 87 ARG A CA 1
ATOM 703 C C . ARG A 1 87 ? 4.496 -10.344 3.107 1.00 95.56 87 ARG A C 1
ATOM 705 O O . ARG A 1 87 ? 3.547 -9.911 2.454 1.00 95.56 87 ARG A O 1
ATOM 712 N N . LYS A 1 88 ? 5.758 -10.025 2.823 1.00 95.62 88 LYS A N 1
ATOM 713 C CA . LYS A 1 88 ? 6.155 -9.202 1.672 1.00 95.62 88 LYS A CA 1
ATOM 714 C C . LYS A 1 88 ? 5.929 -9.970 0.368 1.00 95.62 88 LYS A C 1
ATOM 716 O O . LYS A 1 88 ? 6.400 -11.097 0.228 1.00 95.62 88 LYS A O 1
ATOM 721 N N . LEU A 1 89 ? 5.255 -9.341 -0.593 1.00 94.69 89 LEU A N 1
ATOM 722 C CA . LEU A 1 89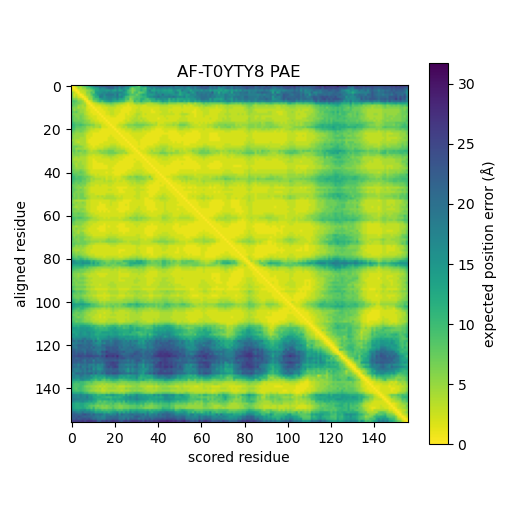 ? 5.046 -9.890 -1.936 1.00 94.69 89 LEU A CA 1
ATOM 723 C C . LEU A 1 89 ? 5.957 -9.232 -2.970 1.00 94.69 89 LEU A C 1
ATOM 725 O O . LEU A 1 89 ? 6.523 -9.917 -3.817 1.00 94.69 89 LEU A O 1
ATOM 729 N N . TYR A 1 90 ? 6.093 -7.905 -2.916 1.00 95.38 90 TYR A N 1
ATOM 730 C CA . TYR A 1 90 ? 6.821 -7.146 -3.931 1.00 95.38 90 TYR A CA 1
ATOM 731 C C . TYR A 1 90 ? 7.163 -5.736 -3.459 1.00 95.38 90 TYR A C 1
ATOM 733 O O . TYR A 1 90 ? 6.371 -5.139 -2.739 1.00 95.38 90 TYR A O 1
ATOM 741 N N . SER A 1 91 ? 8.293 -5.188 -3.910 1.00 95.56 91 SER A N 1
ATOM 742 C CA . SER A 1 91 ? 8.657 -3.780 -3.704 1.00 95.56 91 SER A CA 1
ATOM 743 C C . SER A 1 91 ? 8.988 -3.110 -5.027 1.00 95.56 91 SER A C 1
ATOM 745 O O . SER A 1 91 ? 9.606 -3.723 -5.899 1.00 95.56 91 SER A O 1
ATOM 747 N N . ASN A 1 92 ? 8.618 -1.840 -5.159 1.00 94.56 92 ASN A N 1
ATOM 748 C CA . ASN A 1 92 ? 9.090 -0.970 -6.230 1.00 94.56 92 ASN A CA 1
ATOM 749 C C . ASN A 1 92 ? 9.135 0.490 -5.769 1.00 94.56 92 ASN A C 1
ATOM 751 O O . ASN A 1 92 ? 8.613 0.819 -4.711 1.00 94.56 92 ASN A O 1
ATOM 755 N N . LYS A 1 93 ? 9.696 1.395 -6.576 1.00 92.38 93 LYS A N 1
ATOM 756 C CA . LYS A 1 93 ? 9.672 2.833 -6.295 1.00 92.38 93 LYS A CA 1
ATOM 757 C C . LYS A 1 93 ? 8.242 3.347 -6.086 1.00 92.38 93 LYS A C 1
ATOM 759 O O . LYS A 1 93 ? 8.007 4.105 -5.148 1.00 92.38 93 LYS A O 1
ATOM 764 N N . SER A 1 94 ? 7.302 2.940 -6.937 1.00 92.88 94 SER A N 1
ATOM 765 C CA . SER A 1 94 ? 5.874 3.150 -6.696 1.00 92.88 94 SER A CA 1
ATOM 766 C C . SER A 1 94 ? 5.023 2.015 -7.261 1.00 92.88 94 SER A C 1
ATOM 768 O O . SER A 1 94 ? 5.310 1.456 -8.321 1.00 92.88 94 SER A O 1
ATOM 770 N N . ILE A 1 95 ? 3.948 1.703 -6.544 1.00 95.31 95 ILE A N 1
ATOM 771 C CA . ILE A 1 95 ? 2.889 0.761 -6.875 1.00 95.31 95 ILE A CA 1
ATOM 772 C C . ILE A 1 95 ? 1.574 1.557 -6.888 1.00 95.31 95 ILE A C 1
ATOM 774 O O . ILE A 1 95 ? 0.963 1.841 -5.859 1.00 95.31 95 ILE A O 1
ATOM 778 N N . GLY A 1 96 ? 1.109 1.932 -8.080 1.00 91.00 96 GLY A N 1
ATOM 779 C CA . GLY A 1 96 ? -0.085 2.768 -8.228 1.00 91.00 96 GLY A CA 1
ATOM 780 C C . GLY A 1 96 ? -1.390 2.016 -7.954 1.00 91.00 96 GLY A C 1
ATOM 781 O O . GLY A 1 96 ? -2.315 2.556 -7.343 1.00 91.00 96 GLY A O 1
ATOM 782 N N . LYS A 1 97 ? -1.476 0.766 -8.416 1.00 92.88 97 LYS A N 1
ATOM 783 C CA . LYS A 1 97 ? -2.643 -0.111 -8.255 1.00 92.88 97 LYS A CA 1
ATOM 784 C C . LYS A 1 97 ? -2.198 -1.563 -8.349 1.00 92.88 97 LYS A C 1
ATOM 786 O O . LYS A 1 97 ? -1.289 -1.863 -9.115 1.00 92.88 97 LYS A O 1
ATOM 791 N N . PHE A 1 98 ? -2.884 -2.452 -7.645 1.00 95.06 98 PHE A N 1
ATOM 792 C CA . PHE A 1 98 ? -2.747 -3.893 -7.820 1.00 95.06 98 PHE A CA 1
ATOM 793 C C . PHE A 1 98 ? -4.124 -4.561 -7.881 1.00 95.06 98 PHE A C 1
ATOM 795 O O . PHE A 1 98 ? -5.110 -4.014 -7.376 1.00 95.06 98 PHE A O 1
ATOM 802 N N . ILE A 1 99 ? -4.193 -5.716 -8.538 1.00 93.88 99 ILE A N 1
ATOM 803 C CA . ILE A 1 99 ? -5.376 -6.576 -8.632 1.00 93.88 99 ILE A CA 1
ATOM 804 C C . ILE A 1 99 ? -4.950 -8.048 -8.610 1.00 93.88 99 ILE A C 1
ATOM 806 O O . ILE A 1 99 ? -3.866 -8.381 -9.085 1.00 93.88 99 ILE A O 1
ATOM 810 N N . LEU A 1 100 ? -5.826 -8.926 -8.123 1.00 91.12 100 LEU A N 1
ATOM 811 C CA . LEU A 1 100 ? -5.735 -10.360 -8.396 1.00 91.12 100 LEU A CA 1
ATOM 812 C C . LEU A 1 100 ? -6.590 -10.688 -9.625 1.00 91.12 100 LEU A C 1
ATOM 814 O O . LEU A 1 100 ? -7.749 -10.279 -9.704 1.00 91.12 100 LEU A O 1
ATOM 818 N N . ALA A 1 101 ? -6.003 -11.393 -10.587 1.00 89.06 101 ALA A N 1
ATOM 819 C CA . ALA A 1 101 ? -6.635 -11.870 -11.811 1.00 89.06 101 ALA A CA 1
ATOM 820 C C . ALA A 1 101 ? -6.469 -13.397 -11.881 1.00 89.06 101 ALA A C 1
ATOM 822 O O . ALA A 1 101 ? -5.465 -13.902 -12.389 1.00 89.06 101 ALA A O 1
ATOM 823 N N . GLY A 1 102 ? -7.434 -14.127 -11.312 1.00 86.31 102 GLY A N 1
ATOM 824 C CA . GLY A 1 102 ? -7.240 -15.538 -10.966 1.00 86.31 102 GLY A CA 1
ATOM 825 C C . GLY A 1 102 ? -6.122 -15.668 -9.929 1.00 86.31 102 GLY A C 1
ATOM 826 O O . GLY A 1 102 ? -6.074 -14.887 -8.981 1.00 86.31 102 GLY A O 1
ATOM 827 N N . ASP A 1 103 ? -5.175 -16.570 -10.172 1.00 85.94 103 ASP A N 1
ATOM 828 C CA . ASP A 1 103 ? -4.014 -16.784 -9.293 1.00 85.94 103 ASP A CA 1
ATOM 829 C C . ASP A 1 103 ? -2.869 -15.782 -9.533 1.00 85.94 103 ASP A C 1
ATOM 831 O O . ASP A 1 103 ? -1.797 -15.881 -8.935 1.00 85.94 103 ASP A O 1
ATOM 835 N N . ARG A 1 104 ? -3.062 -14.816 -10.441 1.00 90.50 104 ARG A N 1
ATOM 836 C CA . ARG A 1 104 ? -2.022 -13.868 -10.855 1.00 90.50 104 ARG A CA 1
ATOM 837 C C . ARG A 1 104 ? -2.203 -12.542 -10.139 1.00 90.50 104 ARG A C 1
ATOM 839 O O . ARG A 1 104 ? -3.267 -11.929 -10.209 1.00 90.50 104 ARG A O 1
ATOM 846 N N . LEU A 1 105 ? -1.136 -12.049 -9.522 1.00 93.88 105 LEU A N 1
ATOM 847 C CA . LEU A 1 105 ? -1.093 -10.705 -8.962 1.00 93.88 105 LEU A CA 1
ATOM 848 C C . LEU A 1 105 ? -0.540 -9.740 -10.007 1.00 93.88 105 LEU A C 1
ATOM 850 O O . LEU A 1 105 ? 0.606 -9.855 -10.428 1.00 93.88 105 LEU A O 1
ATOM 854 N N . LEU A 1 106 ? -1.359 -8.785 -10.433 1.00 95.62 106 LEU A N 1
ATOM 855 C CA . LEU A 1 106 ? -0.972 -7.764 -11.400 1.00 95.62 106 LEU A CA 1
ATOM 856 C C . LEU A 1 106 ? -0.853 -6.416 -10.703 1.00 95.62 106 LEU A C 1
ATOM 858 O O . LEU A 1 106 ? -1.721 -6.046 -9.914 1.00 95.62 106 LEU A O 1
ATOM 862 N N . ALA A 1 107 ? 0.190 -5.658 -11.023 1.00 95.12 107 ALA A N 1
ATOM 863 C CA . ALA A 1 107 ? 0.426 -4.340 -10.456 1.00 95.12 107 ALA A CA 1
ATOM 864 C C . ALA A 1 107 ? 0.823 -3.329 -11.534 1.00 95.12 107 ALA A C 1
ATOM 866 O O . ALA A 1 107 ? 1.632 -3.616 -12.413 1.00 95.12 107 ALA A O 1
ATOM 867 N N . ILE A 1 108 ? 0.268 -2.121 -11.444 1.00 93.44 108 ILE A N 1
ATOM 868 C CA . ILE A 1 108 ? 0.767 -0.955 -12.172 1.00 93.44 108 ILE A CA 1
ATOM 869 C C . ILE A 1 108 ? 1.855 -0.334 -11.315 1.00 93.44 108 ILE A C 1
ATOM 871 O O . ILE A 1 108 ? 1.585 0.125 -10.202 1.00 93.44 108 ILE A O 1
ATOM 875 N N . VAL A 1 109 ? 3.068 -0.312 -11.843 1.00 92.75 109 VAL A N 1
ATOM 876 C CA . VAL A 1 109 ? 4.258 0.068 -11.090 1.00 92.75 109 VAL A CA 1
ATOM 877 C C . VAL A 1 109 ? 5.083 1.080 -11.869 1.00 92.75 109 VAL A C 1
ATOM 879 O O . VAL A 1 109 ? 4.973 1.179 -13.091 1.00 92.75 109 VAL A O 1
ATOM 882 N N . GLN A 1 110 ? 5.895 1.846 -11.157 1.00 89.06 110 GLN A N 1
ATOM 883 C CA . GLN A 1 110 ? 6.798 2.829 -11.734 1.00 89.06 110 GLN A CA 1
ATOM 884 C C . GLN A 1 110 ? 8.152 2.694 -11.055 1.00 89.06 110 GLN A C 1
ATOM 886 O O . GLN A 1 110 ? 8.237 2.748 -9.828 1.00 89.06 110 GLN A O 1
ATOM 891 N N . ASP A 1 111 ? 9.190 2.505 -11.864 1.00 88.25 111 ASP A N 1
ATOM 892 C CA . ASP A 1 111 ? 10.550 2.302 -11.377 1.00 88.25 111 ASP A CA 1
ATOM 893 C C . ASP A 1 111 ? 11.214 3.626 -10.987 1.00 88.25 111 ASP A C 1
ATOM 895 O O . ASP A 1 111 ? 10.753 4.726 -11.324 1.00 88.25 111 ASP A O 1
ATOM 899 N N . LYS A 1 112 ? 12.333 3.514 -10.265 1.00 84.00 112 LYS A N 1
AT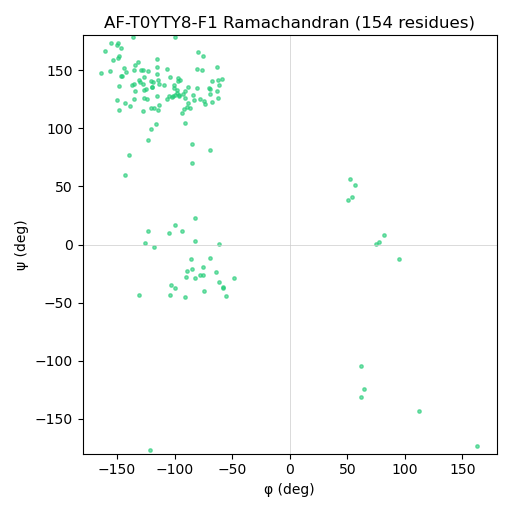OM 900 C CA . LYS A 1 112 ? 13.178 4.658 -9.928 1.00 84.00 112 LYS A CA 1
ATOM 901 C C . LYS A 1 112 ? 13.819 5.200 -11.203 1.00 84.00 112 LYS A C 1
ATOM 903 O O . LYS A 1 112 ? 14.506 4.476 -11.914 1.00 84.00 112 LYS A O 1
ATOM 908 N N . GLY A 1 113 ? 13.583 6.479 -11.476 1.00 77.62 113 GLY A N 1
ATOM 909 C CA . GLY A 1 113 ? 14.213 7.178 -12.590 1.00 77.62 113 GLY A CA 1
ATOM 910 C C . GLY A 1 113 ? 15.619 7.630 -12.262 1.00 77.62 113 GLY A C 1
ATOM 911 O O . GLY A 1 113 ? 15.912 7.967 -11.112 1.00 77.62 113 GLY A O 1
ATOM 912 N N . ASP A 1 114 ? 16.451 7.704 -13.293 1.00 77.31 114 ASP A N 1
ATOM 913 C CA . ASP A 1 114 ? 17.699 8.444 -13.219 1.00 77.31 114 ASP A CA 1
ATOM 914 C C . ASP A 1 114 ? 17.400 9.955 -13.257 1.00 77.31 114 ASP A C 1
ATOM 916 O O . ASP A 1 114 ? 16.741 10.477 -14.168 1.00 77.31 114 ASP A O 1
ATOM 920 N N . LYS A 1 115 ? 17.833 10.652 -12.205 1.00 74.56 115 LYS A N 1
ATOM 921 C CA . LYS A 1 115 ? 17.652 12.100 -12.059 1.00 74.56 115 LYS A CA 1
ATOM 922 C C . LYS A 1 115 ? 18.647 12.890 -12.907 1.00 74.56 115 LYS A C 1
ATOM 924 O O . LYS A 1 115 ? 18.310 13.997 -13.323 1.00 74.56 115 LYS A O 1
ATOM 929 N N . GLU A 1 116 ? 19.804 12.306 -13.198 1.00 78.81 116 GLU A N 1
ATOM 930 C CA . GLU A 1 116 ? 20.882 12.944 -13.954 1.00 78.81 116 GLU A CA 1
ATOM 931 C C . GLU A 1 116 ? 20.742 12.705 -15.461 1.00 78.81 116 GLU A C 1
ATOM 933 O O . GLU A 1 116 ? 21.219 13.502 -16.267 1.00 78.81 116 GLU A O 1
ATOM 938 N N . ALA A 1 117 ? 20.025 11.651 -15.865 1.00 74.69 117 ALA A N 1
ATOM 939 C CA . ALA A 1 117 ? 19.760 11.388 -17.275 1.00 74.69 117 ALA A CA 1
ATOM 940 C C . ALA A 1 117 ? 19.008 12.562 -17.943 1.00 74.69 117 ALA A C 1
ATOM 942 O O . ALA A 1 117 ? 18.106 13.151 -17.337 1.00 74.69 117 ALA A O 1
ATOM 943 N N . PRO A 1 118 ? 19.306 12.913 -19.203 1.00 71.31 118 PRO A N 1
ATOM 944 C CA . PRO A 1 118 ? 18.485 13.863 -19.947 1.00 71.31 118 PRO A CA 1
ATOM 945 C C . PRO A 1 118 ? 17.063 13.308 -20.129 1.00 71.31 118 PRO A C 1
ATOM 947 O O . PRO A 1 118 ? 16.877 12.114 -20.359 1.00 71.31 118 PRO A O 1
ATOM 950 N N . PHE A 1 119 ? 16.044 14.170 -20.039 1.00 68.44 119 PHE A N 1
ATOM 951 C CA . PHE A 1 119 ? 14.656 13.777 -20.299 1.00 68.44 119 PHE A CA 1
ATOM 952 C C . PHE A 1 119 ? 14.233 14.213 -21.705 1.00 68.44 119 PHE A C 1
ATOM 954 O O . PHE A 1 119 ? 14.515 15.330 -22.134 1.00 68.44 119 PHE A O 1
ATOM 961 N N . ILE A 1 120 ? 13.529 13.333 -22.417 1.00 65.38 120 ILE A N 1
ATOM 962 C CA . ILE A 1 120 ? 12.947 13.621 -23.730 1.00 65.38 120 ILE A CA 1
ATOM 963 C C . ILE A 1 120 ? 11.438 13.414 -23.609 1.00 65.38 120 ILE A C 1
ATOM 965 O O . ILE A 1 120 ? 10.981 12.310 -23.322 1.00 65.38 120 ILE A O 1
ATOM 969 N N . ALA A 1 121 ? 10.664 14.477 -23.821 1.00 63.50 121 ALA A N 1
ATOM 970 C CA . ALA A 1 121 ? 9.204 14.430 -23.825 1.00 63.50 121 ALA A CA 1
ATOM 971 C C . ALA A 1 121 ? 8.685 14.746 -25.233 1.00 63.50 121 ALA A C 1
ATOM 973 O O . ALA A 1 121 ? 8.871 15.854 -25.732 1.00 63.50 121 ALA A O 1
ATOM 974 N N . SER A 1 122 ? 8.021 13.780 -25.869 1.00 64.50 122 SER A N 1
ATOM 975 C CA . SER A 1 122 ? 7.458 13.919 -27.221 1.00 64.50 122 SER A CA 1
ATOM 976 C C . SER A 1 122 ? 6.054 14.539 -27.249 1.00 64.50 122 SER A C 1
ATOM 978 O O . SER A 1 122 ? 5.572 14.925 -28.310 1.00 64.50 122 SER A O 1
ATOM 980 N N . LYS A 1 123 ? 5.385 14.656 -26.094 1.00 63.28 123 LYS A N 1
ATOM 981 C CA . LYS A 1 123 ? 4.003 15.143 -25.957 1.00 63.28 123 LYS A CA 1
ATOM 982 C C . LYS A 1 123 ? 3.907 16.212 -24.855 1.00 63.28 123 LYS A C 1
ATOM 984 O O . LYS A 1 123 ? 4.525 16.092 -23.798 1.00 63.28 123 LYS A O 1
ATOM 989 N N . LEU A 1 124 ? 3.090 17.250 -25.078 1.00 59.12 124 LEU A N 1
ATOM 990 C CA . LEU A 1 124 ? 2.996 18.443 -24.214 1.00 59.12 124 LEU A CA 1
ATOM 991 C C . LEU A 1 124 ? 2.543 18.136 -22.768 1.00 59.12 124 LEU A C 1
ATOM 993 O O . LEU A 1 124 ? 2.993 18.795 -21.833 1.00 59.12 124 LEU A O 1
ATOM 997 N N . LYS A 1 125 ? 1.688 17.117 -22.584 1.00 58.72 125 LYS A N 1
ATOM 998 C CA . LYS A 1 125 ? 1.124 16.706 -21.282 1.00 58.72 125 LYS A CA 1
ATOM 999 C C . LYS A 1 125 ? 2.143 16.081 -20.316 1.00 58.72 125 LYS A C 1
ATOM 1001 O O . LYS A 1 125 ? 1.850 15.950 -19.137 1.00 58.72 125 LYS A O 1
ATOM 1006 N N . TYR A 1 126 ? 3.348 15.750 -20.780 1.00 56.47 126 TYR A N 1
ATOM 1007 C CA . TYR A 1 126 ? 4.335 14.979 -20.011 1.00 56.47 126 TYR A CA 1
ATOM 1008 C C . TYR A 1 126 ? 5.340 15.842 -19.239 1.00 56.47 126 TYR A C 1
ATOM 1010 O O . TYR A 1 126 ? 6.364 15.351 -18.766 1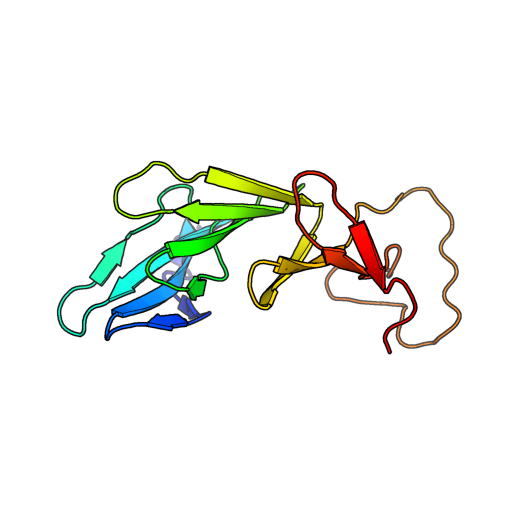.00 56.47 126 TYR A O 1
ATOM 1018 N N . ARG A 1 127 ? 5.087 17.151 -19.133 1.00 54.44 127 ARG A N 1
ATOM 1019 C CA . ARG A 1 127 ? 6.021 18.073 -18.477 1.00 54.44 127 ARG A CA 1
ATOM 1020 C C . ARG A 1 127 ? 5.888 18.086 -16.954 1.00 54.44 127 ARG A C 1
ATOM 1022 O O . ARG A 1 127 ? 6.890 18.339 -16.298 1.00 54.44 127 ARG A O 1
ATOM 1029 N N . PHE A 1 128 ? 4.703 17.804 -16.407 1.00 53.22 128 PHE A N 1
ATOM 1030 C CA . PHE A 1 128 ? 4.438 17.932 -14.973 1.00 53.22 128 PHE A CA 1
ATOM 1031 C C . PHE A 1 128 ? 3.407 16.902 -14.497 1.00 53.22 128 PHE A C 1
ATOM 1033 O O . PHE A 1 128 ? 2.243 16.970 -14.887 1.00 53.22 128 PHE A O 1
ATOM 1040 N N . ASP A 1 129 ? 3.814 15.984 -13.625 1.00 55.53 129 ASP A N 1
ATOM 1041 C CA . ASP A 1 129 ? 2.911 15.406 -12.629 1.00 55.53 129 ASP A CA 1
ATOM 1042 C C . ASP A 1 129 ? 3.137 16.103 -11.272 1.00 55.53 129 ASP A C 1
ATOM 1044 O O . ASP A 1 129 ? 3.991 16.984 -11.136 1.00 55.53 129 ASP A O 1
ATOM 1048 N N . SER A 1 130 ? 2.380 15.729 -10.239 1.00 55.38 130 SER A N 1
ATOM 1049 C CA . SER A 1 130 ? 2.588 16.235 -8.873 1.00 55.38 130 SER A CA 1
ATOM 1050 C C . SER A 1 130 ? 3.968 15.882 -8.277 1.00 55.38 130 SER A C 1
ATOM 1052 O O . SER A 1 130 ? 4.228 16.214 -7.124 1.00 55.38 130 SER A O 1
ATOM 1054 N N . GLN A 1 131 ? 4.829 15.176 -9.019 1.00 53.62 131 GLN A N 1
ATOM 1055 C CA . GLN A 1 131 ? 6.188 14.761 -8.664 1.00 53.62 131 GLN A CA 1
ATOM 1056 C C . GLN A 1 131 ? 7.274 15.359 -9.595 1.00 53.62 131 GLN A C 1
ATOM 1058 O O . GLN A 1 131 ? 8.461 15.151 -9.333 1.00 53.62 131 GLN A O 1
ATOM 1063 N N . GLY A 1 132 ? 6.912 16.141 -10.625 1.00 59.97 132 GLY A N 1
ATOM 1064 C CA . GLY A 1 132 ? 7.834 16.826 -11.542 1.00 59.97 132 GLY A CA 1
ATOM 1065 C C . GLY A 1 132 ? 7.814 16.290 -12.982 1.00 59.97 132 GLY A C 1
ATOM 1066 O O . GLY A 1 132 ? 6.759 15.972 -13.528 1.00 59.97 132 GLY A O 1
ATOM 1067 N N . PHE A 1 133 ? 8.983 16.246 -13.637 1.00 60.34 133 PHE A N 1
ATOM 1068 C CA . PHE A 1 133 ? 9.113 15.713 -15.001 1.00 60.34 133 PHE A CA 1
ATOM 1069 C C . PHE A 1 133 ? 8.897 14.194 -15.021 1.00 60.34 133 PHE A C 1
ATOM 1071 O O . PHE A 1 133 ? 9.531 13.467 -14.252 1.00 60.34 133 PHE A O 1
ATOM 1078 N N . LEU A 1 134 ? 8.092 13.704 -15.969 1.00 64.56 134 LEU A N 1
ATOM 1079 C CA . LEU A 1 134 ? 7.868 12.274 -16.208 1.00 64.56 134 LEU A CA 1
ATOM 1080 C C . LEU A 1 134 ? 9.130 11.610 -16.787 1.00 64.56 134 LEU A C 1
ATOM 1082 O O . LEU A 1 134 ? 9.273 11.427 -17.993 1.00 64.56 134 LEU A O 1
ATOM 1086 N N . ARG A 1 135 ? 10.070 11.266 -15.902 1.00 68.56 135 ARG A N 1
ATOM 1087 C CA . ARG A 1 135 ? 11.327 10.565 -16.229 1.00 68.56 135 ARG A CA 1
ATOM 1088 C C . ARG A 1 135 ? 11.168 9.050 -16.288 1.00 68.56 135 A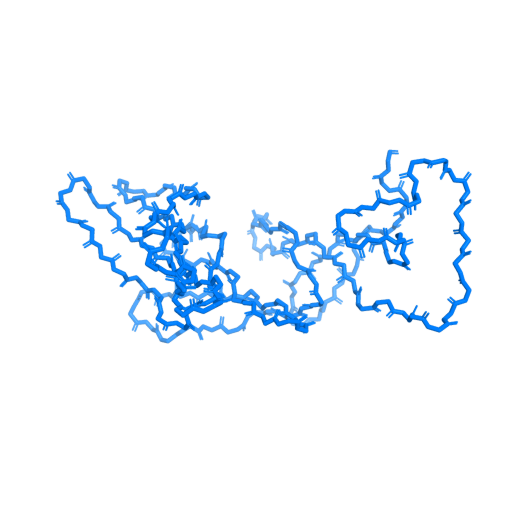RG A C 1
ATOM 1090 O O . ARG A 1 135 ? 11.986 8.374 -16.901 1.00 68.56 135 ARG A O 1
ATOM 1097 N N . THR A 1 136 ? 10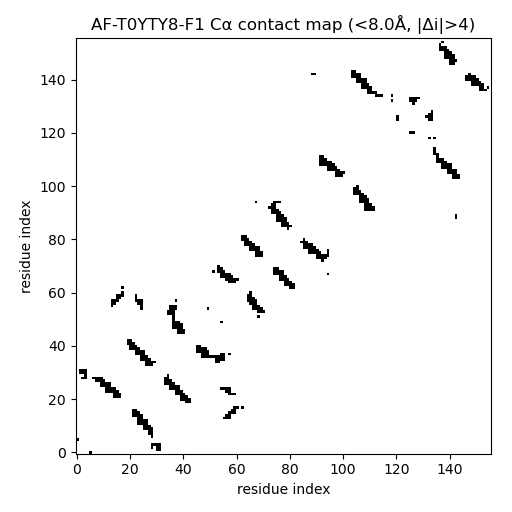.130 8.510 -15.655 1.00 73.88 136 THR A N 1
ATOM 1098 C CA . THR A 1 136 ? 9.817 7.079 -15.688 1.00 73.88 136 THR A CA 1
ATOM 1099 C C . THR A 1 136 ? 8.387 6.840 -16.108 1.00 73.88 136 THR A C 1
ATOM 1101 O O . THR A 1 136 ? 7.504 7.671 -15.900 1.00 73.88 136 THR A O 1
ATOM 1104 N N . ARG A 1 137 ? 8.174 5.691 -16.747 1.00 77.00 137 ARG A N 1
ATOM 1105 C CA . ARG A 1 137 ? 6.880 5.285 -17.285 1.00 77.00 137 ARG A CA 1
ATOM 1106 C C . ARG A 1 137 ? 6.263 4.240 -16.374 1.00 77.00 137 ARG A C 1
ATOM 1108 O O . ARG A 1 137 ? 6.969 3.389 -15.830 1.00 77.00 137 ARG A O 1
ATOM 1115 N N . LYS A 1 138 ? 4.941 4.297 -16.232 1.00 85.69 138 LYS A N 1
ATOM 1116 C CA . LYS A 1 138 ? 4.190 3.219 -15.593 1.00 85.69 138 LYS A CA 1
ATOM 1117 C C . LYS A 1 138 ? 4.250 1.982 -16.486 1.00 85.69 138 LYS A C 1
ATOM 1119 O O . LYS A 1 138 ? 4.141 2.088 -17.707 1.00 85.69 138 LYS A O 1
ATOM 1124 N N . ARG A 1 139 ? 4.391 0.815 -15.872 1.00 90.38 139 ARG A N 1
ATOM 1125 C CA . ARG A 1 139 ? 4.309 -0.487 -16.537 1.00 90.38 139 ARG A CA 1
ATOM 1126 C C . ARG A 1 139 ? 3.343 -1.392 -15.793 1.00 90.38 139 ARG A C 1
ATOM 1128 O O . ARG A 1 139 ? 3.173 -1.267 -14.579 1.00 90.38 139 ARG A O 1
ATOM 1135 N N . LEU A 1 140 ? 2.705 -2.288 -16.533 1.00 92.81 140 LEU A N 1
ATOM 1136 C CA . LEU A 1 140 ? 1.925 -3.375 -15.963 1.00 92.81 140 LEU A CA 1
ATOM 1137 C C . LEU A 1 140 ? 2.855 -4.569 -15.753 1.00 92.81 140 LEU A C 1
ATOM 1139 O O . LEU A 1 140 ? 3.407 -5.112 -16.712 1.00 92.81 140 LEU A O 1
ATOM 1143 N N . ALA A 1 141 ? 2.998 -4.975 -14.500 1.00 93.44 141 ALA A N 1
ATOM 1144 C CA . ALA A 1 141 ? 3.825 -6.089 -14.083 1.00 93.44 141 ALA A CA 1
ATOM 1145 C C . ALA A 1 141 ? 2.966 -7.217 -13.516 1.00 93.44 141 ALA A C 1
ATOM 1147 O O . ALA A 1 141 ? 2.007 -6.983 -12.780 1.00 93.44 141 ALA A O 1
ATOM 1148 N N . GLU A 1 142 ? 3.349 -8.445 -13.829 1.00 94.62 142 GLU A N 1
ATOM 1149 C CA . GLU A 1 142 ? 2.928 -9.630 -13.105 1.00 94.62 142 GLU A CA 1
ATOM 1150 C C . GLU A 1 142 ? 3.905 -9.889 -11.960 1.00 94.62 142 GLU A C 1
ATOM 1152 O O . GLU A 1 142 ? 5.113 -10.061 -12.160 1.00 94.62 142 GLU A O 1
ATOM 1157 N N . ILE A 1 143 ? 3.357 -9.913 -10.751 1.00 92.12 143 ILE A N 1
ATOM 1158 C CA . ILE A 1 143 ? 4.066 -10.214 -9.521 1.00 92.12 143 ILE A CA 1
ATOM 1159 C C . ILE A 1 143 ? 3.967 -11.716 -9.281 1.00 92.12 143 ILE A C 1
ATOM 1161 O O . ILE A 1 143 ? 2.938 -12.247 -8.868 1.00 92.12 143 ILE A O 1
ATOM 1165 N N . SER A 1 144 ? 5.071 -12.392 -9.553 1.00 84.44 144 SER A N 1
ATOM 1166 C CA . SER A 1 144 ? 5.296 -13.802 -9.254 1.00 84.44 144 SER A CA 1
ATOM 1167 C C . SER A 1 144 ? 6.714 -13.944 -8.677 1.00 84.44 144 SER A C 1
ATOM 1169 O O . SER A 1 144 ? 7.429 -12.936 -8.616 1.00 84.44 144 SER A O 1
ATOM 1171 N N . PRO A 1 145 ? 7.180 -15.148 -8.288 1.00 77.50 145 PRO A N 1
ATOM 1172 C CA . PRO A 1 145 ? 8.568 -15.348 -7.858 1.00 77.50 145 PRO A CA 1
ATOM 1173 C C . PRO A 1 145 ? 9.605 -14.742 -8.818 1.00 77.50 145 PRO A C 1
ATOM 1175 O O . PRO A 1 145 ? 10.670 -14.307 -8.387 1.00 77.50 145 PRO A O 1
ATOM 1178 N N . LYS A 1 146 ? 9.274 -14.651 -10.115 1.00 82.81 146 LYS A N 1
ATOM 1179 C CA . LYS A 1 146 ? 10.000 -13.835 -11.088 1.00 82.81 146 LYS A CA 1
ATOM 1180 C C . LYS A 1 146 ? 9.075 -12.755 -11.647 1.00 82.81 146 LYS A C 1
ATOM 1182 O O . LYS A 1 146 ? 8.079 -13.063 -12.300 1.00 82.81 146 LYS A O 1
ATOM 1187 N N . ILE A 1 147 ? 9.407 -11.489 -11.408 1.00 86.06 147 ILE A N 1
ATOM 1188 C CA . ILE A 1 147 ? 8.632 -10.361 -11.941 1.00 86.06 147 ILE A CA 1
ATOM 1189 C C . ILE A 1 147 ? 8.700 -10.390 -13.466 1.00 86.06 147 ILE A C 1
ATOM 1191 O O . ILE A 1 147 ? 9.781 -10.537 -14.045 1.00 86.06 147 ILE A O 1
ATOM 1195 N N . ARG A 1 148 ? 7.541 -10.247 -14.108 1.00 89.75 148 ARG A N 1
ATOM 1196 C CA . ARG A 1 148 ? 7.428 -10.207 -15.563 1.00 89.75 148 ARG A CA 1
ATOM 1197 C C . ARG A 1 148 ? 6.682 -8.957 -15.994 1.00 89.75 148 ARG A C 1
ATOM 1199 O O . ARG A 1 148 ? 5.542 -8.738 -15.590 1.00 89.75 148 ARG A O 1
ATOM 1206 N N . ASP A 1 149 ? 7.300 -8.187 -16.877 1.00 89.75 149 ASP A N 1
ATOM 1207 C CA . ASP A 1 149 ? 6.632 -7.070 -17.532 1.00 89.75 149 ASP A CA 1
ATO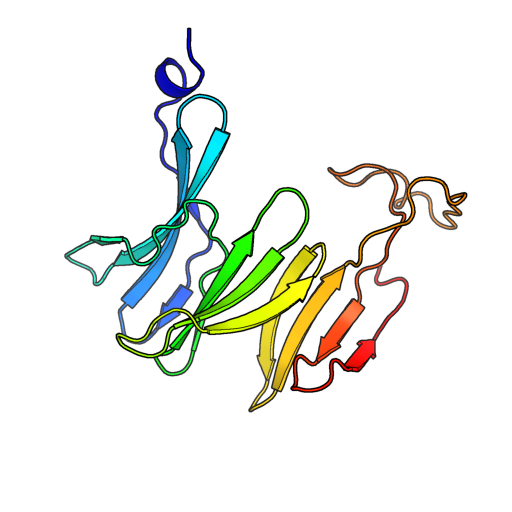M 1208 C C . ASP A 1 149 ? 5.677 -7.606 -18.586 1.00 89.75 149 ASP A C 1
ATOM 1210 O O . ASP A 1 149 ? 6.058 -8.386 -19.462 1.00 89.75 149 ASP A O 1
ATOM 1214 N N . LEU A 1 150 ? 4.410 -7.223 -18.462 1.00 88.44 150 LEU A N 1
ATOM 1215 C CA . LEU A 1 150 ? 3.388 -7.586 -19.432 1.00 88.44 150 LEU A CA 1
ATOM 1216 C C . LEU A 1 150 ? 3.295 -6.523 -20.514 1.00 88.44 150 LEU A C 1
ATOM 1218 O O . LEU A 1 150 ? 3.208 -6.842 -21.696 1.00 88.44 150 LEU A O 1
ATOM 1222 N N . VAL A 1 151 ? 3.281 -5.259 -20.094 1.00 86.50 151 VAL A N 1
ATOM 1223 C CA . VAL A 1 151 ? 2.999 -4.121 -20.960 1.00 86.50 151 VAL A CA 1
ATOM 1224 C C . VAL A 1 151 ? 3.764 -2.900 -20.429 1.00 86.50 151 VAL A C 1
ATOM 1226 O O . VAL A 1 151 ? 3.618 -2.518 -19.267 1.00 86.50 151 VAL A O 1
ATOM 1229 N N . GLN A 1 152 ? 4.586 -2.290 -21.285 1.00 74.81 152 GLN A N 1
ATOM 1230 C CA . GLN A 1 152 ? 5.362 -1.078 -21.008 1.00 74.81 152 GLN A CA 1
ATOM 1231 C C . GLN A 1 152 ? 5.264 -0.144 -22.220 1.00 74.81 152 GLN A C 1
ATOM 1233 O O . GLN A 1 152 ? 5.315 -0.606 -23.357 1.00 74.81 152 GLN A O 1
ATOM 1238 N N . GLY A 1 153 ? 5.080 1.158 -22.000 1.00 64.00 153 GLY A N 1
ATOM 1239 C CA . GLY A 1 153 ? 4.827 2.085 -23.100 1.00 64.00 153 GLY A CA 1
ATOM 1240 C C . GLY A 1 153 ? 4.243 3.423 -22.663 1.00 64.00 153 GLY A C 1
ATOM 1241 O O . GLY A 1 153 ? 4.162 3.72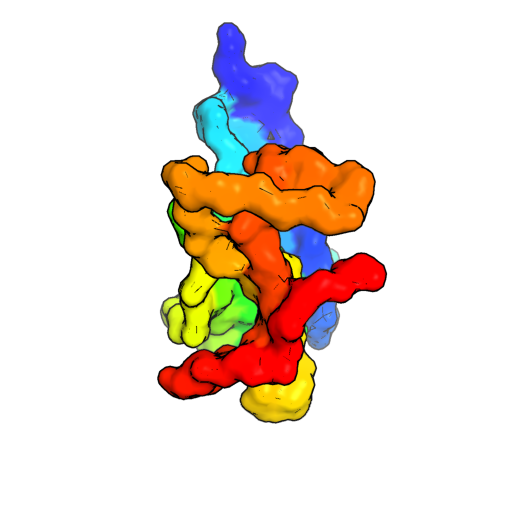6 -21.473 1.00 64.00 153 GLY A O 1
ATOM 1242 N N . ASP A 1 154 ? 3.872 4.234 -23.653 1.00 60.34 154 ASP A N 1
ATOM 1243 C CA . ASP A 1 154 ? 3.164 5.500 -23.460 1.00 60.34 154 ASP A CA 1
ATOM 1244 C C . ASP A 1 154 ? 1.659 5.230 -23.355 1.00 60.34 154 ASP A C 1
ATOM 1246 O O . ASP A 1 154 ? 0.946 5.253 -24.355 1.00 60.34 154 ASP A O 1
ATOM 1250 N N . PHE A 1 155 ? 1.185 4.938 -22.143 1.00 59.56 155 PHE A N 1
ATOM 1251 C CA . PHE A 1 155 ? -0.243 4.775 -21.852 1.00 59.56 155 PHE A CA 1
ATOM 1252 C C . PHE A 1 155 ? -0.883 6.144 -21.572 1.00 59.56 155 PHE A C 1
ATOM 1254 O O . PHE A 1 155 ? -1.195 6.448 -20.423 1.00 59.56 155 PHE A O 1
ATOM 1261 N N . ASP A 1 156 ? -1.010 6.956 -22.627 1.00 50.62 156 ASP A N 1
ATOM 1262 C CA . ASP A 1 156 ? -1.969 8.074 -22.738 1.00 50.62 156 ASP A CA 1
ATOM 1263 C C . ASP A 1 156 ? -2.978 7.758 -23.843 1.00 50.62 156 ASP A C 1
ATOM 1265 O O . ASP A 1 156 ? -2.513 7.421 -24.961 1.00 50.62 156 ASP A O 1
#

Solvent-accessible surface area (backbone atoms only — not comparable to full-atom values): 9132 Å² total; per-residue (Å²): 133,56,56,31,82,76,45,80,62,73,46,79,43,56,76,25,72,52,97,73,35,38,29,26,19,40,35,35,53,56,64,90,42,80,32,20,23,34,32,39,32,62,90,85,55,77,47,79,76,49,84,87,41,38,33,40,64,42,40,62,56,95,82,26,42,31,30,35,39,52,59,99,72,36,24,32,40,34,38,29,58,80,93,50,76,75,41,82,75,47,74,40,44,34,70,82,46,73,48,73,61,82,96,41,39,36,33,38,32,30,62,78,56,68,84,83,56,87,80,86,74,95,52,86,80,49,60,61,56,104,87,38,66,67,67,54,58,60,28,38,30,38,61,53,104,64,74,38,81,76,47,75,60,85,92,122

Mean predicted aligned error: 7.11 Å

Nearest PDB structures (foldseek):
  4hxg-assembly1_A  TM=8.143E-01  e=6.699E-06  Pyrococcus horikoshii OT3
  5b6s-assembly1_A  TM=5.137E-01  e=1.812E-02  Coprinopsis cinerea okayama7#130
  5trv-assembly1_A  TM=7.509E-01  e=1.759E+00  synthetic construct
  4gjt-assembly1_A-2  TM=3.937E-01  e=2.850E-01  Measles virus strain Ichinose-B95a
  5tph-assembly1_A  TM=6.927E-01  e=5.241E+00  synthetic construct

Sequence (156 aa):
MKAEEAYSIRLASEVSVENGLAYYTVTWIEGNEYRSSIFRFDGKKEERVTFGGHEKKPKVINGSLYFISYTKEEETLYVIEGMSEPRKLYSNKSIGKFILAGDRLLAIVQDKGDKEAPFIASKLKYRFDSQGFLRTRKRLAEISPKIRDLVQGDFD

Foldseek 3Di:
DFPCVVFVDWDWAQWEDDPQKIKTKIWGDDRNDIFIFIWIDNPPDIDTDDDPRAKHNWYADPNKTWTWGDDCAKIWIWIDHPPDDIDTQDMASDWPDWDDDDPWIKTFGKHDFDPPDDDDDPDPVQQDDVVGGCRIWTFIWIGDVDIDTDGTDPPD

Organism: NCBI:txid410659